Protein AF-A0AAD9QD02-F1 (afdb_monomer_lite)

Secondary structure (DSSP, 8-state):
-PPPHHHHHHHHHHHHHHHHHHHHHHHHHHHHHHHHHHHHTTSPPS---HHHHHHHHHHHHHHHHHHHHHHHHHHHHHHHHHHHHHHHHHHHHHHHHHHHHHHHHHHHHTTT-----S---SSTT--HHHHHHHHHHHHHHTT----GGG-S-----

Radius of gyration: 51.02 Å; chains: 1; bounding box: 89×78×106 Å

Organism: Acropora cervicornis (NCBI:txid6130)

Foldseek 3Di:
DDDDPVNVVVVVVVVVVVVVVVVVVVVVVVVVVVVVVVVVVPP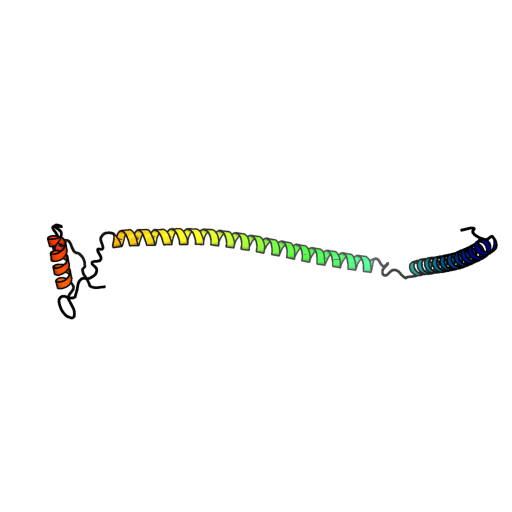PDPDDDPVVVVVVVVVVVVVVVVVVVVVVVVVVVVVVVVVVVVVVVVVVVVVVVVVVVVVVVCCVVCVPPDDDPPDDDPDDPDDFVNQLVVVCVVCVVVVHNDDSVNDPTGDDD

Sequence (157 aa):
MPVTIKALKKENDGLRNQIDALTKKLKNLHARIDGKLTKETSRPSPPSSPVDQAEVSKSIEFLGLECDDLNNFSGKISEEISALKGNLEVIAEKVDELAQAIEEFQAYSCGFNVKILGVTDCVSNESALQTSNLCVAIFNKMGAEVSLTDIDIAHRV

Structure (mmCIF, N/CA/C/O backbone):
data_AF-A0AAD9QD02-F1
#
_entry.id   AF-A0AAD9QD02-F1
#
loop_
_atom_site.group_PDB
_atom_site.id
_atom_site.type_symbol
_atom_site.label_atom_id
_atom_site.label_alt_id
_atom_site.label_comp_id
_atom_site.label_asym_id
_atom_site.label_entity_id
_atom_site.label_seq_id
_atom_site.pdbx_PDB_ins_code
_atom_site.Cartn_x
_atom_site.Cartn_y
_atom_site.Cartn_z
_atom_site.occupancy
_atom_site.B_iso_or_equiv
_atom_site.auth_seq_id
_atom_site.auth_comp_id
_atom_site.auth_asym_id
_atom_site.auth_atom_id
_atom_site.pdbx_PDB_model_num
ATOM 1 N N . MET A 1 1 ? 48.574 -62.647 -46.644 1.00 49.22 1 MET A N 1
ATOM 2 C CA . MET A 1 1 ? 48.085 -62.844 -48.028 1.00 49.22 1 MET A CA 1
ATOM 3 C C . MET A 1 1 ? 49.062 -62.160 -48.980 1.00 49.22 1 MET A C 1
ATOM 5 O O . MET A 1 1 ? 49.365 -61.000 -48.727 1.00 49.22 1 MET A O 1
ATOM 9 N N . PRO A 1 2 ? 49.622 -62.843 -49.994 1.00 53.88 2 PRO A N 1
ATOM 10 C CA . PRO A 1 2 ? 50.627 -62.251 -50.875 1.00 53.88 2 PRO A CA 1
ATOM 11 C C . PRO A 1 2 ? 49.966 -61.326 -51.906 1.00 53.88 2 PRO A C 1
ATOM 13 O O . PRO A 1 2 ? 49.146 -61.766 -52.713 1.00 53.88 2 PRO A O 1
ATOM 16 N N . VAL A 1 3 ? 50.318 -60.039 -51.881 1.00 58.56 3 VAL A N 1
ATOM 17 C CA . VAL A 1 3 ? 49.868 -59.066 -52.884 1.00 58.56 3 VAL A CA 1
ATOM 18 C C . VAL A 1 3 ? 50.563 -59.391 -54.207 1.00 58.56 3 VAL A C 1
ATOM 20 O O . VAL A 1 3 ? 51.788 -59.412 -54.295 1.00 58.56 3 VAL A O 1
ATOM 23 N N . THR A 1 4 ? 49.792 -59.701 -55.246 1.00 74.31 4 THR A N 1
ATOM 24 C CA . THR A 1 4 ? 50.338 -60.068 -56.559 1.00 74.31 4 THR A CA 1
ATOM 25 C C . THR A 1 4 ? 50.782 -58.808 -57.309 1.00 74.31 4 THR A C 1
ATOM 27 O O . THR A 1 4 ? 50.058 -57.817 -57.323 1.00 74.31 4 THR A O 1
ATOM 30 N N . ILE A 1 5 ? 51.921 -58.846 -58.012 1.00 77.31 5 ILE A N 1
ATOM 31 C CA . ILE A 1 5 ? 52.457 -57.715 -58.810 1.00 77.31 5 ILE A CA 1
ATOM 32 C C . ILE A 1 5 ? 51.400 -57.117 -59.764 1.00 77.31 5 ILE A C 1
ATOM 34 O O . ILE A 1 5 ? 51.354 -55.908 -59.985 1.00 77.31 5 ILE A O 1
ATOM 38 N N . LYS A 1 6 ? 50.495 -57.952 -60.292 1.00 80.12 6 LYS A N 1
ATOM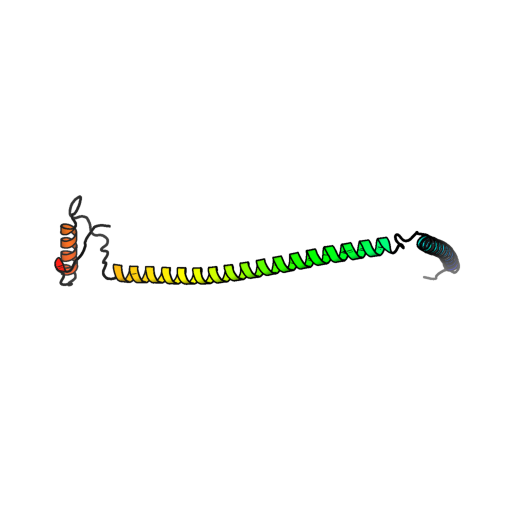 39 C CA . LYS A 1 6 ? 49.366 -57.511 -61.129 1.00 80.12 6 LYS A CA 1
ATOM 40 C C . LYS A 1 6 ? 48.372 -56.607 -60.385 1.00 80.12 6 LYS A C 1
ATOM 42 O O . LYS A 1 6 ? 47.852 -55.677 -60.994 1.00 80.12 6 LYS A O 1
ATOM 47 N N . ALA A 1 7 ? 48.118 -56.861 -59.101 1.00 80.50 7 ALA A N 1
ATOM 48 C CA . ALA A 1 7 ? 47.237 -56.036 -58.276 1.00 80.50 7 ALA A CA 1
ATOM 49 C C . ALA A 1 7 ? 47.862 -54.656 -58.019 1.00 80.50 7 ALA A C 1
ATOM 51 O O . ALA A 1 7 ? 47.215 -53.646 -58.273 1.00 80.50 7 ALA A O 1
ATOM 52 N N . LEU A 1 8 ? 49.151 -54.620 -57.660 1.00 82.00 8 LEU A N 1
ATOM 53 C CA . LEU A 1 8 ? 49.909 -53.375 -57.464 1.00 82.00 8 LEU A CA 1
ATOM 54 C C . LEU A 1 8 ? 49.985 -52.520 -58.734 1.00 82.00 8 LEU A C 1
ATOM 56 O O . LEU A 1 8 ? 49.923 -51.295 -58.665 1.00 82.00 8 LEU A O 1
ATOM 60 N N . LYS A 1 9 ? 50.106 -53.153 -59.907 1.00 85.38 9 LYS A N 1
ATOM 61 C CA . LYS A 1 9 ? 50.122 -52.441 -61.191 1.00 85.38 9 LYS A CA 1
ATOM 62 C C . LYS A 1 9 ? 48.766 -51.798 -61.496 1.00 85.38 9 LYS A C 1
ATOM 64 O O . LYS A 1 9 ? 48.715 -50.627 -61.850 1.00 85.38 9 LYS A O 1
ATOM 69 N N . LYS A 1 10 ? 47.674 -52.537 -61.274 1.00 87.94 10 LYS A N 1
ATOM 70 C CA . LYS A 1 10 ? 46.306 -52.027 -61.447 1.00 87.94 10 LYS A CA 1
ATOM 71 C C . LYS A 1 10 ? 45.997 -50.872 -60.488 1.00 87.94 10 LYS A C 1
ATOM 73 O O . LYS A 1 10 ? 45.346 -49.910 -60.883 1.00 87.94 10 LYS A O 1
ATOM 78 N N . GLU A 1 11 ? 46.463 -50.962 -59.246 1.00 87.06 11 GLU A N 1
ATOM 79 C CA . GLU A 1 11 ? 46.304 -49.901 -58.251 1.00 87.06 11 GLU A CA 1
ATOM 80 C C . GLU A 1 11 ? 47.109 -48.647 -58.617 1.00 87.06 11 GLU A C 1
ATOM 82 O O . GLU A 1 11 ? 46.565 -47.547 -58.575 1.00 87.06 11 GLU A O 1
ATOM 87 N N . ASN A 1 12 ? 48.354 -48.801 -59.081 1.00 89.19 12 ASN A N 1
ATOM 88 C CA . ASN A 1 12 ? 49.163 -47.680 -59.573 1.00 89.19 12 ASN A CA 1
ATOM 89 C C . ASN A 1 12 ? 48.527 -46.972 -60.774 1.00 89.19 12 ASN A C 1
ATOM 91 O O . ASN A 1 12 ? 48.475 -45.744 -60.803 1.00 89.19 12 ASN A O 1
ATOM 95 N N . ASP A 1 13 ? 48.006 -47.729 -61.742 1.00 91.19 13 ASP A N 1
ATOM 96 C CA . ASP A 1 13 ? 47.292 -47.150 -62.884 1.00 91.19 13 ASP A CA 1
ATOM 97 C C . ASP A 1 13 ? 46.026 -46.404 -62.415 1.00 91.19 13 ASP A C 1
ATOM 99 O O . ASP A 1 13 ? 45.710 -45.318 -62.905 1.00 91.19 13 ASP A O 1
ATOM 103 N N . GLY A 1 14 ? 45.333 -46.935 -61.400 1.00 92.25 14 GLY A N 1
ATOM 104 C CA . GLY A 1 14 ? 44.199 -46.275 -60.750 1.00 92.25 14 GLY A CA 1
ATOM 105 C C . GLY A 1 14 ? 44.573 -44.965 -60.049 1.00 92.25 14 GLY A C 1
ATOM 106 O O . GLY A 1 14 ? 43.884 -43.959 -60.224 1.00 92.25 14 GLY A O 1
ATOM 107 N N . LEU A 1 15 ? 45.671 -44.952 -59.291 1.00 93.19 15 LEU A N 1
ATOM 108 C CA . LEU A 1 15 ? 46.185 -43.759 -58.612 1.00 93.19 15 LEU A CA 1
ATOM 109 C C . LEU A 1 15 ? 46.641 -42.695 -59.613 1.00 93.19 15 LEU A C 1
ATOM 111 O O . LEU A 1 15 ? 46.333 -41.517 -59.445 1.00 93.19 15 LEU A O 1
ATOM 115 N N . ARG A 1 16 ? 47.306 -43.104 -60.695 1.00 93.31 16 ARG A N 1
ATOM 116 C CA . ARG A 1 16 ? 47.754 -42.197 -61.755 1.00 93.31 16 ARG A CA 1
ATOM 117 C C . ARG A 1 16 ? 46.578 -41.492 -62.431 1.00 93.31 16 ARG A C 1
ATOM 119 O O . ARG A 1 16 ? 46.593 -40.271 -62.565 1.00 93.31 16 ARG A O 1
ATOM 126 N N . ASN A 1 17 ? 45.511 -42.231 -62.735 1.00 93.12 17 ASN A N 1
ATOM 127 C CA . ASN A 1 17 ? 44.280 -41.652 -63.278 1.00 93.12 17 ASN A CA 1
ATOM 128 C C . ASN A 1 17 ? 43.617 -40.660 -62.305 1.00 93.12 17 ASN A C 1
ATOM 130 O O . ASN A 1 17 ? 43.086 -39.631 -62.730 1.00 93.12 17 ASN A O 1
ATOM 134 N N . GLN A 1 18 ? 43.652 -40.937 -60.997 1.00 92.75 18 GLN A N 1
ATOM 135 C CA . GLN A 1 18 ? 43.129 -40.016 -59.982 1.00 92.75 18 GLN A CA 1
ATOM 136 C C . GLN A 1 18 ? 43.964 -38.735 -59.878 1.00 92.75 18 GLN A C 1
ATOM 138 O O . GLN A 1 18 ? 43.394 -37.646 -59.790 1.00 92.75 18 GLN A O 1
ATOM 143 N N . ILE A 1 19 ? 45.293 -38.846 -59.940 1.00 93.19 19 ILE A N 1
ATOM 144 C CA . ILE A 1 19 ? 46.206 -37.696 -59.948 1.00 93.19 19 ILE A CA 1
ATOM 145 C C . ILE A 1 19 ? 45.957 -36.820 -61.178 1.00 93.19 19 ILE A C 1
ATOM 147 O O . ILE A 1 19 ? 45.843 -35.600 -61.042 1.00 93.19 19 ILE A O 1
ATOM 151 N N . ASP A 1 20 ? 45.792 -37.415 -62.359 1.00 93.50 20 ASP A N 1
ATOM 152 C CA . ASP A 1 20 ? 45.507 -36.664 -63.585 1.00 93.50 20 ASP A CA 1
ATOM 153 C C . ASP A 1 20 ? 44.149 -35.946 -63.504 1.00 93.50 20 ASP A C 1
ATOM 155 O O . ASP A 1 20 ? 44.025 -34.768 -63.865 1.00 93.50 20 ASP A O 1
ATOM 159 N N . ALA A 1 21 ? 43.132 -36.609 -62.946 1.00 93.50 21 ALA A N 1
ATOM 160 C CA . ALA A 1 21 ? 41.816 -36.014 -62.729 1.00 93.50 21 ALA A CA 1
ATOM 161 C C . ALA A 1 21 ? 41.857 -34.843 -61.729 1.00 93.50 21 ALA A C 1
ATOM 163 O O . ALA A 1 21 ? 41.254 -33.793 -61.978 1.00 93.50 21 ALA A O 1
ATOM 164 N N . LEU A 1 22 ? 42.579 -34.993 -60.614 1.00 92.50 22 LEU A N 1
ATOM 165 C CA . LEU A 1 22 ? 42.760 -33.937 -59.614 1.00 92.50 22 LEU A CA 1
ATOM 166 C C . LEU A 1 22 ? 43.560 -32.760 -60.173 1.00 92.50 22 LEU A C 1
ATOM 168 O O . LEU A 1 22 ? 43.161 -31.610 -59.993 1.00 92.50 22 LEU A O 1
ATOM 172 N N . THR A 1 23 ? 44.619 -33.034 -60.933 1.00 93.19 23 THR A N 1
ATOM 173 C CA . THR A 1 23 ? 45.429 -32.009 -61.604 1.00 93.19 23 THR A CA 1
ATOM 174 C C . THR A 1 23 ? 44.578 -31.183 -62.569 1.00 93.19 23 THR A C 1
ATOM 176 O O . THR A 1 23 ? 44.669 -29.954 -62.596 1.00 93.19 23 THR A O 1
ATOM 179 N N . LYS A 1 24 ? 43.678 -31.830 -63.321 1.00 94.31 24 LYS A N 1
ATOM 180 C CA . LYS A 1 24 ? 42.737 -31.135 -64.210 1.00 94.31 24 LYS A CA 1
ATOM 181 C C . LYS A 1 24 ? 41.732 -30.276 -63.434 1.00 94.31 24 LYS A C 1
ATOM 183 O O . LYS A 1 24 ? 41.449 -29.150 -63.845 1.00 94.31 24 LYS A O 1
ATOM 188 N N . LYS A 1 25 ? 41.217 -30.768 -62.301 1.00 92.88 25 LYS A N 1
ATOM 189 C CA . LYS A 1 25 ? 40.319 -29.994 -61.424 1.00 92.88 25 LYS A CA 1
ATOM 190 C C . LYS A 1 25 ? 41.015 -28.776 -60.816 1.00 92.88 25 LYS A C 1
ATOM 192 O O . LYS A 1 25 ? 40.419 -27.703 -60.816 1.00 92.88 25 LYS A O 1
ATOM 197 N N . LEU A 1 26 ? 42.264 -28.914 -60.368 1.00 92.25 26 LEU A N 1
ATOM 198 C CA . LEU A 1 26 ? 43.058 -27.799 -59.844 1.00 92.25 26 LEU A CA 1
ATOM 199 C C . LEU A 1 26 ? 43.308 -26.729 -60.909 1.00 92.25 26 LEU A C 1
ATOM 201 O O . LEU A 1 26 ? 43.077 -25.554 -60.639 1.00 92.25 26 LEU A O 1
ATOM 205 N N . LYS A 1 27 ? 43.676 -27.119 -62.137 1.00 92.69 27 LYS A N 1
ATOM 206 C CA . LYS A 1 27 ? 43.824 -26.170 -63.256 1.00 92.69 27 LYS A CA 1
ATOM 207 C C . LYS A 1 27 ? 42.526 -25.411 -63.553 1.00 92.69 27 LYS A C 1
ATOM 209 O O . LYS A 1 27 ? 42.556 -24.199 -63.733 1.00 92.69 27 LYS A O 1
ATOM 214 N N . ASN A 1 28 ? 41.384 -26.101 -63.548 1.00 90.69 28 ASN A N 1
ATOM 215 C CA . ASN A 1 28 ? 40.079 -25.461 -63.741 1.00 90.69 28 ASN A CA 1
ATOM 216 C C . ASN A 1 28 ? 39.705 -24.514 -62.595 1.00 90.69 28 ASN A C 1
ATOM 218 O O . ASN A 1 28 ? 39.109 -23.466 -62.841 1.00 90.69 28 ASN A O 1
ATOM 222 N N . LEU A 1 29 ? 40.027 -24.873 -61.349 1.00 88.25 29 LEU A N 1
ATOM 223 C CA . LEU A 1 29 ? 39.772 -24.014 -60.195 1.00 88.25 29 LEU A CA 1
ATOM 224 C C . LEU A 1 29 ? 40.639 -22.753 -60.248 1.00 88.25 29 LEU A C 1
ATOM 226 O O . LEU A 1 29 ? 40.116 -21.663 -60.042 1.00 88.25 29 LEU A O 1
ATOM 230 N N . HIS A 1 30 ? 41.918 -22.898 -60.595 1.00 87.31 30 HIS A N 1
ATOM 231 C CA . HIS A 1 30 ? 42.841 -21.779 -60.772 1.00 87.31 30 HIS A CA 1
ATOM 232 C C . HIS A 1 30 ? 42.338 -20.807 -61.849 1.00 87.31 30 HIS A C 1
ATOM 234 O O . HIS A 1 30 ? 42.137 -19.634 -61.560 1.00 87.31 30 HIS A O 1
ATOM 240 N N . ALA A 1 31 ? 41.946 -21.319 -63.023 1.00 86.38 31 ALA A N 1
ATOM 241 C CA . ALA A 1 31 ? 41.346 -20.502 -64.081 1.00 86.38 31 ALA A CA 1
ATOM 242 C C . ALA A 1 31 ? 40.043 -19.799 -63.642 1.00 86.38 31 ALA A C 1
ATOM 244 O O . ALA A 1 31 ? 39.757 -18.681 -64.069 1.00 86.38 31 ALA A O 1
ATOM 245 N N . ARG A 1 32 ? 39.240 -20.433 -62.773 1.00 83.81 32 ARG A N 1
ATOM 246 C CA . ARG A 1 32 ? 38.041 -19.811 -62.188 1.00 83.81 32 ARG A CA 1
ATOM 247 C C . ARG A 1 32 ? 38.379 -18.692 -61.207 1.00 83.81 32 ARG A C 1
ATOM 249 O O . ARG A 1 32 ? 37.643 -17.712 -61.179 1.00 83.81 32 ARG A O 1
ATOM 256 N N . ILE A 1 33 ? 39.434 -18.845 -60.409 1.00 79.69 33 ILE A N 1
ATOM 257 C CA . ILE A 1 33 ? 39.896 -17.831 -59.454 1.00 79.69 33 ILE A CA 1
ATOM 258 C C . ILE A 1 33 ? 40.478 -16.635 -60.211 1.00 79.69 33 ILE A C 1
ATOM 260 O O . ILE A 1 33 ? 40.029 -15.515 -59.982 1.00 79.69 33 ILE A O 1
ATOM 264 N N . ASP A 1 34 ? 41.357 -16.866 -61.187 1.00 76.50 34 ASP A N 1
ATOM 265 C CA . ASP A 1 34 ? 41.928 -15.802 -62.024 1.00 76.50 34 ASP A CA 1
ATOM 266 C C . ASP A 1 34 ? 40.841 -15.064 -62.818 1.00 76.50 34 ASP A C 1
ATOM 268 O O . ASP A 1 34 ? 40.817 -13.833 -62.894 1.00 76.50 34 ASP A O 1
ATOM 272 N N . GLY A 1 35 ? 39.865 -15.809 -63.348 1.00 71.62 35 GLY A N 1
ATOM 273 C CA . GLY A 1 35 ? 38.692 -15.249 -64.019 1.00 71.62 35 GLY A CA 1
ATOM 274 C C . GLY A 1 35 ? 37.750 -14.467 -63.094 1.00 71.62 35 GLY A C 1
ATOM 275 O O . GLY A 1 35 ? 36.950 -13.668 -63.579 1.00 71.62 35 GLY A O 1
ATOM 276 N N . LYS A 1 36 ? 37.807 -14.686 -61.774 1.00 67.00 36 LYS A N 1
ATOM 277 C CA . LYS A 1 36 ? 37.029 -13.931 -60.779 1.00 67.00 36 LYS A CA 1
ATOM 278 C C . LYS A 1 36 ? 37.787 -12.683 -60.319 1.00 67.00 36 LYS A C 1
ATOM 280 O O . LYS A 1 36 ? 37.182 -11.620 -60.254 1.00 67.00 36 LYS A O 1
ATOM 285 N N . LEU A 1 37 ? 39.103 -12.788 -60.120 1.00 57.69 37 LEU A N 1
ATOM 286 C CA . LEU A 1 37 ? 39.985 -11.671 -59.763 1.00 57.69 37 LEU A CA 1
ATOM 287 C C . LEU A 1 37 ? 39.998 -10.590 -60.858 1.00 57.69 37 LEU A C 1
ATOM 289 O O . LEU A 1 37 ? 39.842 -9.406 -60.580 1.00 57.69 37 LEU A O 1
ATOM 293 N N . THR A 1 38 ? 40.060 -11.002 -62.126 1.00 55.66 38 THR A N 1
ATOM 294 C CA . THR A 1 38 ? 39.978 -10.086 -63.282 1.00 55.66 38 THR A CA 1
ATOM 295 C C . THR A 1 38 ? 38.610 -9.407 -63.433 1.00 55.66 38 THR A C 1
ATOM 297 O O . THR A 1 38 ? 38.533 -8.270 -63.904 1.00 55.66 38 THR A O 1
ATOM 300 N N . LYS A 1 39 ? 37.523 -10.058 -62.992 1.00 57.09 39 LYS A N 1
ATOM 301 C CA . LYS A 1 39 ? 36.169 -9.472 -62.952 1.00 57.09 39 LYS A CA 1
ATOM 302 C C . LYS A 1 39 ? 35.964 -8.520 -61.772 1.00 57.09 39 LYS A C 1
ATOM 304 O O . LYS A 1 39 ? 35.204 -7.566 -61.900 1.00 57.09 39 LYS A O 1
ATOM 309 N N . GLU A 1 40 ? 36.642 -8.743 -60.649 1.00 50.91 40 GLU A N 1
ATOM 310 C CA . GLU A 1 40 ? 36.612 -7.825 -59.503 1.00 50.91 40 GLU A CA 1
ATOM 311 C C . GLU A 1 40 ? 37.406 -6.535 -59.770 1.00 50.91 40 GLU A C 1
ATOM 313 O O . GLU A 1 40 ? 36.973 -5.472 -59.342 1.00 50.91 40 GLU A O 1
ATOM 318 N N . THR A 1 41 ? 38.472 -6.577 -60.581 1.00 51.72 41 THR A N 1
ATOM 319 C CA . THR A 1 41 ? 39.192 -5.370 -61.051 1.00 51.72 41 THR A CA 1
ATOM 320 C C . THR A 1 41 ? 38.419 -4.549 -62.099 1.00 51.72 41 TH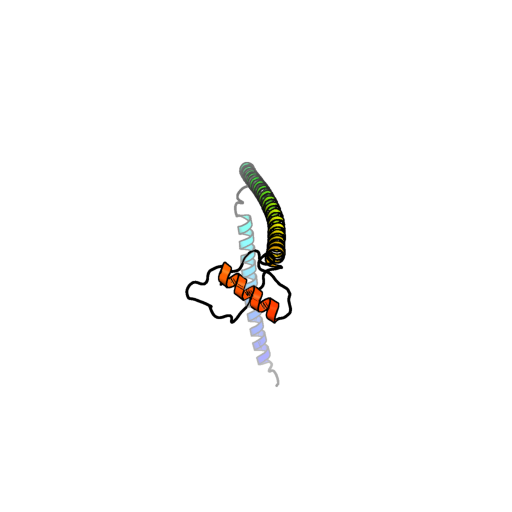R A C 1
ATOM 322 O O . THR A 1 41 ? 38.743 -3.388 -62.328 1.00 51.72 41 THR A O 1
ATOM 325 N N . SER A 1 42 ? 37.391 -5.117 -62.738 1.00 51.53 42 SER A N 1
ATOM 326 C CA . SER A 1 42 ? 36.610 -4.464 -63.808 1.00 51.5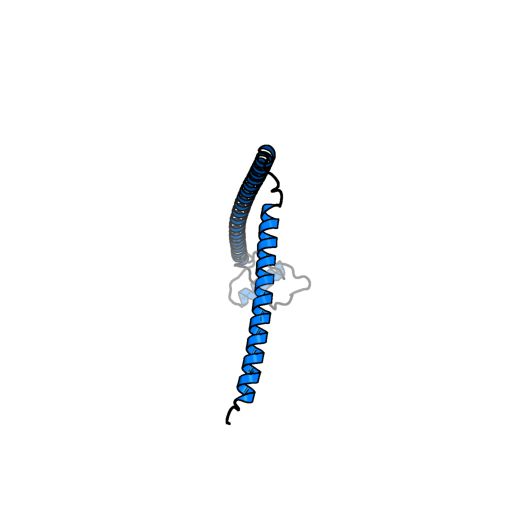3 42 SER A CA 1
ATOM 327 C C . SER A 1 42 ? 35.176 -4.098 -63.406 1.00 51.53 42 SER A C 1
ATOM 329 O O . SER A 1 42 ? 34.391 -3.644 -64.241 1.00 51.53 42 SER A O 1
ATOM 331 N N . ARG A 1 43 ? 34.824 -4.231 -62.121 1.00 42.97 43 ARG A N 1
ATOM 332 C CA . ARG A 1 43 ? 33.598 -3.633 -61.589 1.00 42.97 43 ARG A CA 1
ATOM 333 C C . ARG A 1 43 ? 33.847 -2.126 -61.433 1.00 42.97 43 ARG A C 1
ATOM 335 O O . ARG A 1 43 ? 34.771 -1.771 -60.706 1.00 42.97 43 ARG A O 1
ATOM 342 N N . PRO A 1 44 ? 33.067 -1.233 -62.072 1.00 47.66 44 PRO A N 1
ATOM 343 C CA . PRO A 1 44 ? 33.137 0.176 -61.721 1.00 47.66 44 PRO A CA 1
ATOM 344 C C . PRO A 1 44 ? 32.752 0.282 -60.249 1.00 47.66 44 PRO A C 1
ATOM 346 O O . PRO A 1 44 ? 31.660 -0.133 -59.859 1.00 47.66 44 PRO A O 1
ATOM 349 N N . SER A 1 45 ? 33.673 0.771 -59.431 1.00 57.22 45 SER A N 1
ATOM 350 C CA . SER A 1 45 ? 33.393 1.226 -58.077 1.00 57.22 45 SER A CA 1
ATOM 351 C C . SER A 1 45 ? 32.318 2.316 -58.157 1.00 57.22 45 SER A C 1
ATOM 353 O O . SER A 1 45 ? 32.549 3.301 -58.861 1.00 57.22 45 SER A O 1
ATOM 355 N N . PRO A 1 46 ? 31.175 2.219 -57.456 1.00 51.66 46 PRO A N 1
ATOM 356 C CA . PRO A 1 46 ? 30.359 3.393 -57.197 1.00 51.66 46 PRO A CA 1
ATOM 357 C C . PRO A 1 46 ? 30.540 3.835 -55.733 1.00 51.66 46 PRO A C 1
ATOM 359 O O . PRO A 1 46 ? 30.389 2.990 -54.847 1.00 51.66 46 PRO A O 1
ATOM 362 N N . PRO A 1 47 ? 30.791 5.126 -55.440 1.00 49.75 47 PRO A N 1
ATOM 363 C CA . PRO A 1 47 ? 31.150 6.232 -56.332 1.00 49.75 47 PRO A CA 1
ATOM 364 C C . PRO A 1 47 ? 32.547 6.817 -56.046 1.00 49.75 47 PRO A C 1
ATOM 366 O O . PRO A 1 47 ? 33.039 6.841 -54.920 1.00 49.75 47 PRO A O 1
ATOM 369 N N . SER A 1 48 ? 33.194 7.335 -57.089 1.00 59.84 48 SER A N 1
ATOM 370 C CA . SER A 1 48 ? 34.392 8.179 -56.995 1.00 59.84 48 SER A CA 1
ATOM 371 C C . SER A 1 48 ? 34.089 9.562 -57.571 1.00 59.84 48 SER A C 1
ATOM 373 O O . SER A 1 48 ? 34.716 9.991 -58.536 1.00 59.84 48 SER A O 1
ATOM 375 N N . SER A 1 49 ? 33.103 10.251 -56.988 1.00 59.81 49 SER A N 1
ATOM 376 C CA . SER A 1 49 ? 32.970 11.701 -57.119 1.00 59.81 49 SER A CA 1
ATOM 377 C C . SER A 1 49 ? 33.095 12.348 -55.727 1.00 59.81 49 SER A C 1
ATOM 379 O O . SER A 1 49 ? 32.585 11.792 -54.749 1.00 59.81 49 SER A O 1
ATOM 381 N N . PRO A 1 50 ? 33.769 13.507 -55.596 1.00 61.56 50 PRO A N 1
ATOM 382 C CA . PRO A 1 50 ? 33.845 14.245 -54.330 1.00 61.56 50 PRO A CA 1
ATOM 383 C C . PRO A 1 50 ? 32.467 14.620 -53.761 1.00 61.56 50 PRO A C 1
ATOM 385 O O . PRO A 1 50 ? 32.324 14.801 -52.556 1.00 61.56 50 PRO A O 1
ATOM 388 N N . VAL A 1 51 ? 31.457 14.730 -54.632 1.00 63.41 51 VAL A N 1
ATOM 389 C CA . VAL A 1 51 ? 30.080 15.098 -54.281 1.00 63.41 51 VAL A CA 1
ATOM 390 C C . VAL A 1 51 ? 29.385 13.954 -53.540 1.00 63.41 51 VAL A C 1
ATOM 392 O O . VAL A 1 51 ? 28.794 14.189 -52.490 1.00 63.41 51 VAL A O 1
ATOM 395 N N . ASP A 1 52 ? 29.547 12.713 -54.006 1.00 69.81 52 ASP A N 1
ATOM 396 C CA . ASP A 1 52 ? 28.916 11.545 -53.377 1.00 69.81 52 ASP A CA 1
ATOM 397 C C . ASP A 1 52 ? 29.539 11.223 -52.003 1.00 69.81 52 ASP A C 1
ATOM 399 O O . ASP A 1 52 ? 28.842 10.835 -51.068 1.00 69.81 52 ASP A O 1
ATOM 403 N N . GLN A 1 53 ? 30.854 11.429 -51.830 1.00 72.62 53 GLN A N 1
ATOM 404 C CA . GLN A 1 53 ? 31.506 11.290 -50.516 1.00 72.62 53 GLN A CA 1
ATOM 405 C C . GLN A 1 53 ? 31.059 12.367 -49.520 1.00 72.62 53 GLN A C 1
ATOM 407 O O . GLN A 1 53 ? 30.894 12.079 -48.331 1.00 72.62 53 GLN A O 1
ATOM 412 N N . ALA A 1 54 ? 30.847 13.598 -49.991 1.00 78.62 54 ALA A N 1
ATOM 413 C CA . ALA A 1 54 ? 30.336 14.681 -49.159 1.00 78.62 54 ALA A CA 1
ATOM 414 C C . ALA A 1 54 ? 28.885 14.421 -48.717 1.00 78.62 54 ALA A C 1
ATOM 416 O O . ALA A 1 54 ? 28.550 14.651 -47.556 1.00 78.62 54 ALA A O 1
ATOM 417 N N . GLU A 1 55 ? 28.038 13.889 -49.601 1.00 81.31 55 GLU A N 1
ATOM 418 C CA . GLU A 1 55 ? 26.642 13.551 -49.292 1.00 81.31 55 GLU A CA 1
ATOM 419 C C . GLU A 1 55 ? 26.526 12.396 -48.282 1.00 81.31 55 GLU A C 1
ATOM 421 O O . GLU A 1 55 ? 25.750 12.477 -47.325 1.00 81.31 55 GLU A O 1
ATOM 426 N N . VAL A 1 56 ? 27.361 11.359 -48.425 1.00 83.62 56 VAL A N 1
ATOM 427 C CA . VAL A 1 56 ? 27.458 10.263 -47.444 1.00 83.62 56 VAL A CA 1
ATOM 428 C C . VAL A 1 56 ? 27.945 10.779 -46.090 1.00 83.62 56 VAL A C 1
ATOM 430 O O . VAL A 1 56 ? 27.366 10.431 -45.064 1.00 83.62 56 VAL A O 1
ATOM 433 N N . SER A 1 57 ? 28.957 11.651 -46.069 1.00 83.31 57 SER A N 1
ATOM 434 C CA . SER A 1 57 ? 29.470 12.240 -44.821 1.00 83.31 57 SER A CA 1
ATOM 435 C C . SER A 1 57 ? 28.397 13.060 -44.102 1.00 83.31 57 SER A C 1
ATOM 437 O O . SER A 1 57 ? 28.213 12.917 -42.897 1.00 83.31 57 SER A O 1
ATOM 439 N N . LYS A 1 58 ? 27.625 13.851 -44.855 1.00 88.81 58 LYS A N 1
ATOM 440 C CA . LYS A 1 58 ? 26.518 14.653 -44.322 1.00 88.81 58 LYS A CA 1
ATOM 441 C C . LYS A 1 58 ? 25.373 13.790 -43.784 1.00 88.81 58 LYS A C 1
ATOM 443 O O . LYS A 1 58 ? 24.780 14.123 -42.764 1.00 88.81 58 LYS A O 1
ATOM 448 N N . SER A 1 59 ? 25.085 12.670 -44.446 1.00 87.69 59 SER A N 1
ATOM 449 C CA . SER A 1 59 ? 24.086 11.700 -43.979 1.00 87.69 59 SER A CA 1
ATOM 450 C C . SER A 1 59 ? 24.524 11.014 -42.682 1.00 87.69 59 SER A C 1
ATOM 452 O O . SER A 1 59 ? 23.711 10.826 -41.784 1.00 87.69 59 SER A O 1
ATOM 454 N N . ILE A 1 60 ? 25.812 10.676 -42.555 1.00 90.06 60 ILE A N 1
ATOM 455 C CA . ILE A 1 60 ? 26.377 10.106 -41.324 1.00 90.06 60 ILE A CA 1
ATOM 456 C C . ILE A 1 60 ? 26.326 11.121 -40.178 1.00 90.06 60 ILE A C 1
ATOM 458 O O . ILE A 1 60 ? 25.945 10.755 -39.073 1.00 90.06 60 ILE A O 1
ATOM 462 N N . GLU A 1 61 ? 26.671 12.385 -40.431 1.00 92.12 61 GLU A N 1
ATOM 463 C CA . GLU A 1 61 ? 26.591 13.453 -39.427 1.00 92.12 61 GLU A CA 1
ATOM 464 C C . GLU A 1 61 ? 25.150 13.665 -38.942 1.00 92.12 61 GLU A C 1
ATOM 466 O O . GLU A 1 61 ? 24.910 13.724 -37.739 1.00 92.12 61 GLU A O 1
ATOM 471 N N . PHE A 1 62 ? 24.179 13.691 -39.862 1.00 93.25 62 PHE A N 1
ATOM 472 C CA . PHE A 1 62 ? 22.758 13.781 -39.522 1.00 93.25 62 PHE A CA 1
ATOM 473 C C . PHE A 1 62 ? 22.293 12.608 -38.643 1.00 93.25 62 PHE A C 1
ATOM 475 O O . PHE A 1 62 ? 21.664 12.827 -37.611 1.00 93.25 62 PHE A O 1
ATOM 482 N N . LEU A 1 63 ? 22.651 11.371 -39.006 1.00 91.81 63 LEU A N 1
ATOM 483 C CA . LEU A 1 63 ? 22.332 10.184 -38.202 1.00 91.81 63 LEU A CA 1
ATOM 484 C C . LEU A 1 63 ? 23.057 10.173 -36.849 1.00 91.81 63 LEU A C 1
ATOM 486 O O . LEU A 1 63 ? 22.532 9.632 -35.878 1.00 91.81 63 LEU A O 1
ATOM 490 N N . GLY A 1 64 ? 24.255 10.758 -36.778 1.00 93.25 64 GLY A N 1
ATOM 491 C CA . GLY A 1 64 ? 24.992 10.959 -35.532 1.00 93.25 64 GLY A CA 1
ATOM 492 C C . GLY A 1 64 ? 24.245 11.893 -34.584 1.00 93.25 64 GLY A C 1
ATOM 493 O O . GLY A 1 64 ? 24.027 11.536 -33.431 1.00 93.25 64 GLY A O 1
ATOM 494 N N . LEU A 1 65 ? 23.767 13.031 -35.096 1.00 94.94 65 LEU A N 1
ATOM 495 C CA . LEU A 1 65 ? 22.945 13.973 -34.330 1.00 94.94 65 LEU A CA 1
ATOM 496 C C . LEU A 1 65 ? 21.655 13.320 -33.818 1.00 94.94 65 LEU A C 1
ATOM 498 O O . LEU A 1 65 ? 21.313 13.470 -32.650 1.00 94.94 65 LEU A O 1
ATOM 502 N N . GLU A 1 66 ? 20.972 12.540 -34.657 1.00 94.06 66 GLU A N 1
ATOM 503 C CA . GLU A 1 66 ? 19.750 11.831 -34.257 1.00 94.06 66 GLU A CA 1
ATOM 504 C C . GLU A 1 66 ? 20.030 10.758 -33.184 1.00 94.06 66 GLU A C 1
ATOM 506 O O . GLU A 1 66 ? 19.246 10.590 -32.247 1.00 94.06 66 GLU A O 1
ATOM 511 N N . CYS A 1 67 ? 21.179 10.072 -33.262 1.00 93.56 67 CYS A N 1
ATOM 512 C CA . CYS A 1 67 ? 21.642 9.166 -32.206 1.00 93.56 67 CYS A CA 1
ATOM 513 C C . CYS A 1 67 ? 21.918 9.901 -30.884 1.00 93.56 67 CYS A C 1
ATOM 515 O O . CYS A 1 67 ? 21.549 9.400 -29.819 1.00 93.56 67 CYS A O 1
ATOM 517 N N . ASP A 1 68 ? 22.561 11.067 -30.935 1.00 95.94 68 ASP A N 1
ATOM 518 C CA . ASP A 1 68 ? 22.876 11.868 -29.749 1.00 95.94 68 ASP A CA 1
ATOM 519 C C . ASP A 1 68 ? 21.603 12.403 -29.079 1.00 95.94 68 ASP A C 1
ATOM 521 O O . ASP A 1 68 ? 21.454 12.301 -27.856 1.00 95.94 68 ASP A O 1
ATOM 525 N N . ASP A 1 69 ? 20.647 12.891 -29.872 1.00 96.44 69 ASP A N 1
ATOM 526 C CA . ASP A 1 69 ? 19.337 13.340 -29.396 1.00 96.44 69 ASP A CA 1
ATOM 527 C C . ASP A 1 69 ? 18.561 12.196 -28.733 1.00 96.44 69 ASP A C 1
ATOM 529 O O . ASP A 1 69 ? 18.008 12.364 -27.639 1.00 96.44 69 ASP A O 1
ATOM 533 N N . LEU A 1 70 ? 18.563 11.008 -29.349 1.00 96.25 70 LEU A N 1
ATOM 534 C CA . LEU A 1 70 ? 17.914 9.824 -28.790 1.00 96.25 70 LEU A CA 1
ATOM 535 C C . LEU A 1 70 ? 18.563 9.391 -27.469 1.00 96.25 70 LEU A C 1
ATOM 537 O O . LEU A 1 70 ? 17.855 9.078 -26.510 1.00 96.25 70 LEU A O 1
ATOM 541 N N . ASN A 1 71 ? 19.895 9.407 -27.389 1.00 95.50 71 ASN A N 1
ATOM 542 C CA . ASN A 1 71 ? 20.623 9.087 -26.161 1.00 95.50 71 ASN A CA 1
ATOM 543 C C . ASN A 1 71 ? 20.318 10.090 -25.043 1.00 95.50 71 ASN A C 1
ATOM 545 O O . ASN A 1 71 ? 20.092 9.690 -23.900 1.00 95.50 71 ASN A O 1
ATOM 549 N N . ASN A 1 72 ? 20.255 11.383 -25.364 1.00 96.88 72 ASN A N 1
ATOM 550 C CA . ASN A 1 72 ? 19.887 12.427 -24.410 1.00 96.88 72 ASN A CA 1
ATOM 551 C C . ASN A 1 72 ? 18.454 12.224 -23.893 1.00 96.88 72 ASN A C 1
ATOM 553 O O . ASN A 1 72 ? 18.208 12.247 -22.687 1.00 96.88 72 ASN A O 1
ATOM 557 N N . PHE A 1 73 ? 17.511 11.946 -24.795 1.00 96.75 73 PHE A N 1
ATOM 558 C CA . PHE A 1 73 ? 16.130 11.654 -24.424 1.00 96.75 73 PHE A CA 1
ATOM 559 C C . PHE A 1 73 ? 16.015 10.401 -23.545 1.00 96.75 73 PHE A C 1
ATOM 561 O O . PHE A 1 73 ? 15.335 10.427 -22.519 1.00 96.75 73 PHE A O 1
ATOM 568 N N . SER A 1 74 ? 16.739 9.332 -23.886 1.00 97.12 74 SER A N 1
ATOM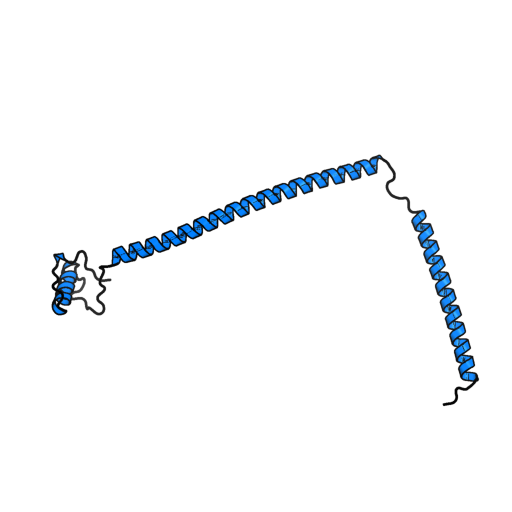 569 C CA . SER A 1 74 ? 16.817 8.123 -23.060 1.00 97.12 74 SER A CA 1
ATOM 570 C C . SER A 1 74 ? 17.392 8.412 -21.671 1.00 97.12 74 SER A C 1
ATOM 572 O O . SER A 1 74 ? 16.911 7.854 -20.685 1.00 97.12 74 SER A O 1
ATOM 574 N N . GLY A 1 75 ? 18.400 9.285 -21.577 1.00 97.75 75 GLY A N 1
ATOM 575 C CA . GLY A 1 75 ? 18.967 9.736 -20.306 1.00 97.75 75 GLY A CA 1
ATOM 576 C C . GLY A 1 75 ? 17.924 10.433 -19.434 1.00 97.75 75 GLY A C 1
ATOM 577 O O . GLY A 1 75 ? 17.720 10.035 -18.289 1.00 97.75 75 GLY A O 1
ATOM 578 N N . LYS A 1 76 ? 17.182 11.390 -20.003 1.00 97.94 76 LYS A N 1
ATOM 579 C CA . LYS A 1 76 ? 16.103 12.108 -19.300 1.00 97.94 76 LYS A CA 1
ATOM 580 C C . LYS A 1 76 ? 14.999 11.176 -18.808 1.00 97.94 76 LYS A C 1
ATOM 582 O O . LYS A 1 76 ? 14.587 11.277 -17.658 1.00 97.94 76 LYS A O 1
ATOM 587 N N . ILE A 1 77 ? 14.561 10.227 -19.639 1.00 97.62 77 ILE A N 1
ATOM 588 C CA . ILE A 1 77 ? 13.579 9.215 -19.219 1.00 97.62 77 ILE A CA 1
ATOM 589 C C . ILE A 1 77 ? 14.121 8.398 -18.043 1.00 97.62 77 ILE A C 1
ATOM 591 O O . ILE A 1 77 ? 13.398 8.139 -17.085 1.00 97.62 77 ILE A O 1
ATOM 595 N N . SER A 1 78 ? 15.390 7.991 -18.094 1.00 98.00 78 SER A N 1
ATOM 596 C CA . SER A 1 78 ? 16.007 7.229 -17.007 1.00 98.00 78 SER A CA 1
ATOM 597 C C . SER A 1 78 ? 16.064 8.028 -15.701 1.00 98.00 78 SER A C 1
ATOM 599 O O . SER A 1 78 ? 15.854 7.459 -14.625 1.00 98.00 78 SER A O 1
ATOM 601 N N . GLU A 1 79 ? 16.332 9.332 -15.775 1.00 97.88 79 GLU A N 1
ATOM 602 C CA . GLU A 1 79 ? 16.303 10.235 -14.620 1.00 97.88 79 GLU A CA 1
ATOM 603 C C . GLU A 1 79 ? 14.888 10.357 -14.041 1.00 97.88 79 GLU A C 1
ATOM 605 O O . GLU A 1 79 ? 14.705 10.170 -12.837 1.00 97.88 79 GLU A O 1
ATOM 610 N N . GLU A 1 80 ? 13.875 10.579 -14.883 1.00 98.06 80 GLU A N 1
ATOM 611 C CA . GLU A 1 80 ? 12.475 10.668 -14.451 1.00 98.06 80 GLU A CA 1
ATOM 612 C C . GLU A 1 80 ? 11.970 9.357 -13.833 1.00 98.06 80 GLU A C 1
ATOM 614 O O . GLU A 1 80 ? 11.318 9.381 -12.788 1.00 98.06 80 GLU A O 1
ATOM 619 N N . ILE A 1 81 ? 12.314 8.203 -14.417 1.00 98.38 81 ILE A N 1
ATOM 620 C CA . ILE A 1 81 ? 11.982 6.884 -13.856 1.00 98.38 81 ILE A CA 1
ATOM 621 C C . ILE A 1 81 ? 12.638 6.701 -12.486 1.00 98.38 81 ILE A C 1
ATOM 623 O O . ILE A 1 81 ? 12.001 6.201 -11.558 1.00 98.38 81 ILE A O 1
ATOM 627 N N . SER A 1 82 ? 13.897 7.114 -12.341 1.00 97.94 82 SER A N 1
ATOM 628 C CA . SER A 1 82 ? 14.617 7.010 -11.069 1.00 97.94 82 SER A CA 1
ATOM 629 C C . SER A 1 82 ? 13.994 7.909 -9.999 1.00 97.94 82 SER A C 1
ATOM 631 O O . SER A 1 82 ? 13.799 7.470 -8.866 1.00 97.94 82 SER A O 1
ATOM 633 N N . ALA A 1 83 ? 13.608 9.133 -10.366 1.00 98.19 83 ALA A N 1
ATOM 634 C CA . ALA A 1 83 ? 12.904 10.052 -9.477 1.00 98.19 83 ALA A CA 1
ATOM 635 C C . ALA A 1 83 ? 11.522 9.513 -9.071 1.00 98.19 83 ALA A C 1
ATOM 637 O O . ALA A 1 83 ? 11.163 9.539 -7.893 1.00 98.19 83 ALA A O 1
ATOM 638 N N . LEU A 1 84 ? 10.759 8.970 -10.025 1.00 98.25 84 LEU A N 1
ATOM 639 C CA . LEU A 1 84 ? 9.456 8.363 -9.759 1.00 98.25 84 LEU A CA 1
ATOM 640 C C . LEU A 1 84 ? 9.578 7.159 -8.821 1.00 98.25 84 LEU A C 1
ATOM 642 O O . LEU A 1 84 ? 8.775 7.021 -7.899 1.00 98.25 84 LEU A O 1
ATOM 646 N N . LYS A 1 85 ? 10.595 6.317 -9.023 1.00 98.25 85 LYS A N 1
ATOM 647 C CA . LYS A 1 85 ? 10.880 5.179 -8.148 1.00 98.25 85 LYS A CA 1
ATOM 648 C C . LYS A 1 85 ? 11.160 5.634 -6.713 1.00 98.25 85 LYS A C 1
ATOM 650 O O . LYS A 1 85 ? 10.544 5.101 -5.797 1.00 98.25 85 LYS A O 1
ATOM 655 N N . GLY A 1 86 ? 12.014 6.642 -6.525 1.00 98.25 86 GLY A N 1
ATOM 656 C CA . GLY A 1 86 ? 12.306 7.182 -5.192 1.00 98.25 86 GLY A CA 1
ATOM 657 C C . GLY A 1 86 ? 11.062 7.754 -4.505 1.00 98.25 86 GLY A C 1
ATOM 658 O O . GLY A 1 86 ? 10.815 7.486 -3.334 1.00 98.25 86 GLY A O 1
ATOM 659 N N . ASN A 1 87 ? 10.215 8.474 -5.246 1.00 98.25 87 ASN A N 1
ATOM 660 C CA . ASN A 1 87 ? 8.947 8.970 -4.706 1.00 98.25 87 ASN A CA 1
ATOM 661 C C . ASN A 1 87 ? 8.004 7.831 -4.291 1.00 98.25 87 ASN A C 1
ATOM 663 O O . ASN A 1 87 ? 7.313 7.951 -3.281 1.00 98.25 87 ASN A O 1
ATOM 667 N N . LEU A 1 88 ? 7.967 6.736 -5.054 1.00 98.44 88 LEU A N 1
ATOM 668 C CA . LEU A 1 88 ? 7.137 5.577 -4.734 1.00 98.44 88 LEU A CA 1
ATOM 669 C C . LEU A 1 88 ? 7.621 4.857 -3.470 1.00 98.44 88 LEU A C 1
ATOM 671 O O . LEU A 1 88 ? 6.789 4.455 -2.663 1.00 98.44 88 LEU A O 1
ATOM 675 N N . GLU A 1 89 ? 8.936 4.738 -3.277 1.00 98.25 89 GLU A N 1
ATOM 676 C CA . GLU A 1 89 ? 9.530 4.184 -2.051 1.00 98.25 89 GLU A CA 1
ATOM 677 C C . GLU A 1 89 ? 9.131 5.018 -0.824 1.00 98.25 89 GLU A C 1
ATOM 679 O O . GLU A 1 89 ? 8.610 4.472 0.144 1.00 98.25 89 GLU A O 1
ATOM 684 N N . VAL A 1 90 ? 9.230 6.350 -0.907 1.00 98.25 90 VAL A N 1
ATOM 685 C CA . VAL A 1 90 ? 8.792 7.253 0.175 1.00 98.25 90 VAL A CA 1
ATOM 686 C C . VAL A 1 90 ? 7.289 7.136 0.454 1.00 98.25 90 VAL A C 1
ATOM 688 O O . VAL A 1 90 ? 6.854 7.221 1.601 1.00 98.25 90 VAL A O 1
ATOM 691 N N . ILE A 1 91 ? 6.463 6.979 -0.584 1.00 98.38 91 ILE A N 1
ATOM 692 C CA . ILE A 1 91 ? 5.018 6.778 -0.403 1.00 98.38 91 ILE A CA 1
ATOM 693 C C . ILE A 1 91 ? 4.748 5.439 0.287 1.00 98.38 91 ILE A C 1
ATOM 695 O O . ILE A 1 91 ? 3.901 5.400 1.174 1.00 98.38 91 ILE A O 1
ATOM 699 N N . ALA A 1 92 ? 5.452 4.372 -0.095 1.00 98.25 92 ALA A N 1
ATOM 700 C CA . ALA A 1 92 ? 5.303 3.061 0.526 1.00 98.25 92 ALA A CA 1
ATOM 701 C C . ALA A 1 92 ? 5.630 3.116 2.026 1.00 98.25 92 ALA A C 1
ATOM 703 O O . ALA A 1 92 ? 4.803 2.701 2.833 1.00 98.25 92 ALA A O 1
ATOM 704 N N . GLU A 1 93 ? 6.751 3.742 2.400 1.00 98.31 93 GLU A N 1
ATOM 705 C CA . GLU A 1 93 ? 7.126 3.938 3.808 1.00 98.31 93 GLU A CA 1
ATOM 706 C C . GLU A 1 93 ? 6.040 4.688 4.592 1.00 98.31 93 GLU A C 1
ATOM 708 O O . GLU A 1 93 ? 5.616 4.248 5.657 1.00 98.31 93 GLU A O 1
ATOM 713 N N . LYS A 1 94 ? 5.507 5.783 4.037 1.00 98.25 94 LYS A N 1
ATOM 714 C CA . LYS A 1 94 ? 4.432 6.550 4.689 1.00 98.25 94 LYS A CA 1
ATOM 715 C C . LYS A 1 94 ? 3.127 5.771 4.831 1.00 98.25 94 LYS A C 1
ATOM 717 O O . LYS A 1 94 ? 2.364 6.027 5.761 1.00 98.25 94 LYS A O 1
ATOM 722 N N . VAL A 1 95 ? 2.826 4.880 3.890 1.00 98.56 95 VAL A N 1
ATOM 723 C CA . VAL A 1 95 ? 1.645 4.013 3.971 1.00 98.56 95 VAL A CA 1
ATOM 724 C C . VAL A 1 95 ? 1.817 2.995 5.094 1.00 98.56 95 VAL A C 1
ATOM 726 O O . VAL A 1 95 ? 0.873 2.801 5.860 1.00 98.56 95 VAL A O 1
ATOM 729 N N . ASP A 1 96 ? 3.006 2.412 5.237 1.00 98.25 96 ASP A N 1
ATOM 730 C CA . ASP A 1 96 ? 3.313 1.474 6.320 1.00 98.25 96 ASP A CA 1
ATOM 731 C C . ASP A 1 96 ? 3.264 2.169 7.692 1.00 98.25 96 ASP A C 1
ATOM 733 O O . ASP A 1 96 ? 2.614 1.674 8.615 1.00 98.25 96 ASP A O 1
ATOM 737 N N . GLU A 1 97 ? 3.853 3.364 7.814 1.00 98.19 97 GLU A N 1
ATOM 738 C CA . GLU A 1 97 ? 3.761 4.191 9.027 1.00 98.19 97 GLU A CA 1
ATOM 739 C C . GLU A 1 97 ? 2.305 4.515 9.389 1.00 98.19 97 GLU A C 1
ATOM 741 O O . GLU A 1 97 ? 1.907 4.439 10.554 1.00 98.19 97 GLU A O 1
ATOM 746 N N . LEU A 1 98 ? 1.481 4.860 8.395 1.00 98.12 98 LEU A N 1
ATOM 747 C CA . LEU A 1 98 ? 0.069 5.155 8.616 1.00 98.12 98 LEU A CA 1
ATOM 748 C C . LEU A 1 98 ? -0.714 3.908 9.039 1.00 98.12 98 LEU A C 1
ATOM 750 O O . LEU A 1 98 ? -1.581 4.007 9.908 1.00 98.12 98 LEU A O 1
ATOM 754 N N . ALA A 1 99 ? -0.424 2.747 8.449 1.00 97.94 99 ALA A N 1
ATOM 755 C CA . ALA A 1 99 ? -1.045 1.486 8.838 1.00 97.94 99 ALA A CA 1
ATOM 756 C C . ALA A 1 99 ? -0.749 1.171 10.310 1.00 97.94 99 ALA A C 1
ATOM 758 O O . ALA A 1 99 ? -1.678 0.920 11.080 1.00 97.94 99 ALA A O 1
ATOM 759 N N . GLN A 1 100 ? 0.513 1.306 10.723 1.00 97.62 100 GLN A N 1
ATOM 760 C CA . GLN A 1 100 ? 0.909 1.131 12.117 1.00 97.62 100 GLN A CA 1
ATOM 761 C C . GLN A 1 100 ? 0.202 2.133 13.042 1.00 97.62 100 GLN A C 1
ATOM 763 O O . GLN A 1 100 ? -0.355 1.745 14.068 1.00 97.62 100 GLN A O 1
ATOM 768 N N . ALA A 1 101 ? 0.153 3.414 12.670 1.00 97.38 101 ALA A N 1
ATOM 769 C CA . ALA A 1 101 ? -0.527 4.433 13.468 1.00 97.38 101 ALA A CA 1
ATOM 770 C C . ALA A 1 101 ? -2.034 4.152 13.628 1.00 97.38 101 ALA A C 1
ATOM 772 O O . ALA A 1 101 ? -2.609 4.416 14.686 1.00 97.38 101 ALA A O 1
ATOM 773 N N . ILE A 1 102 ? -2.689 3.600 12.600 1.00 96.81 102 ILE A N 1
ATOM 774 C CA . ILE A 1 102 ? -4.098 3.186 12.670 1.00 96.81 102 ILE A CA 1
ATOM 775 C C . ILE A 1 102 ? -4.269 2.010 13.633 1.00 96.81 102 ILE A C 1
ATOM 777 O O . ILE A 1 102 ? -5.202 2.024 14.437 1.00 96.81 102 ILE A O 1
ATOM 781 N N . GLU A 1 103 ? -3.392 1.009 13.574 1.00 95.50 103 GLU A N 1
ATOM 782 C CA . GLU A 1 103 ? -3.423 -0.130 14.497 1.00 95.50 103 GLU A CA 1
ATOM 783 C C . GLU A 1 103 ? -3.233 0.324 15.949 1.00 95.50 103 GLU A C 1
ATOM 785 O O . GLU A 1 103 ? -4.014 -0.058 16.823 1.00 95.50 103 GLU A O 1
ATOM 790 N N . GLU A 1 104 ? -2.264 1.205 16.204 1.00 95.00 104 GLU A N 1
ATOM 791 C CA . GLU A 1 104 ? -2.018 1.787 17.527 1.00 95.00 104 GLU A CA 1
ATOM 792 C C . GLU A 1 104 ? -3.221 2.598 18.024 1.00 95.00 104 GLU A C 1
ATOM 794 O O . GLU A 1 104 ? -3.648 2.447 19.173 1.00 95.00 104 GLU A O 1
ATOM 799 N N . PHE A 1 105 ? -3.828 3.411 17.155 1.00 94.69 105 PHE A N 1
ATOM 800 C CA . PHE A 1 105 ? -5.032 4.167 17.489 1.00 94.69 105 PHE A CA 1
ATOM 801 C C . PHE A 1 105 ? -6.213 3.249 17.823 1.00 94.69 105 PHE A C 1
ATOM 803 O O . PHE A 1 105 ? -6.929 3.491 18.796 1.00 94.69 105 PHE A O 1
ATOM 810 N N . GLN A 1 106 ? -6.420 2.177 17.053 1.00 91.75 106 GLN A N 1
ATOM 811 C CA . GLN A 1 106 ? -7.479 1.205 17.325 1.00 91.75 106 GLN A CA 1
ATOM 812 C C . GLN A 1 106 ? -7.233 0.452 18.633 1.00 91.75 106 GLN A C 1
ATOM 814 O O . GLN A 1 106 ? -8.168 0.290 19.420 1.00 91.75 106 GLN A O 1
ATOM 819 N N . ALA A 1 107 ? -5.991 0.038 18.892 1.00 90.19 107 ALA A N 1
ATOM 820 C CA . ALA A 1 107 ? -5.608 -0.625 20.133 1.00 90.19 107 ALA A CA 1
ATOM 821 C C . ALA A 1 107 ? -5.826 0.286 21.348 1.00 90.19 107 ALA A C 1
ATOM 823 O O . ALA A 1 107 ? -6.367 -0.160 22.358 1.00 90.19 107 ALA A O 1
ATOM 824 N N . TYR A 1 108 ? -5.482 1.572 21.236 1.00 90.06 108 TYR A N 1
ATOM 825 C CA . TYR A 1 108 ? -5.754 2.565 22.272 1.00 90.06 108 TYR A CA 1
ATOM 826 C C . TYR A 1 108 ? -7.260 2.788 22.467 1.00 90.06 108 TYR A C 1
ATOM 828 O O . TYR A 1 108 ? -7.765 2.685 23.584 1.00 90.06 108 TYR A O 1
ATOM 836 N N . SER A 1 109 ? -7.999 3.033 21.379 1.00 89.12 109 SER A N 1
ATOM 837 C CA . SER A 1 109 ? -9.436 3.328 21.425 1.00 89.12 109 SER A CA 1
ATOM 838 C C . SER A 1 109 ? -10.269 2.150 21.929 1.00 89.12 109 SER A C 1
ATOM 840 O O . SER A 1 109 ? -11.317 2.368 22.530 1.00 89.12 109 SER A O 1
ATOM 842 N N . CYS A 1 110 ? -9.837 0.914 21.671 1.00 85.81 110 CYS A N 1
ATOM 843 C CA . CYS A 1 110 ? -10.534 -0.298 22.099 1.00 85.81 110 CYS A CA 1
ATOM 844 C C . CYS A 1 110 ? -9.905 -0.960 23.330 1.00 85.81 110 CYS A C 1
ATOM 846 O O . CYS A 1 110 ? -10.376 -2.021 23.735 1.00 85.81 110 CYS A O 1
ATOM 848 N N . GLY A 1 111 ? -8.872 -0.365 23.935 1.00 87.69 111 GLY A N 1
ATOM 849 C CA . GLY A 1 111 ? -8.097 -0.985 25.017 1.00 87.69 111 GLY A CA 1
ATOM 850 C C . GLY A 1 111 ? -8.913 -1.323 26.268 1.00 87.69 111 GLY A C 1
ATOM 851 O O . GLY A 1 111 ? -8.552 -2.232 27.011 1.00 87.69 111 GLY A O 1
ATOM 852 N N . PHE A 1 112 ? -10.042 -0.639 26.468 1.00 87.50 112 PHE A N 1
ATOM 853 C CA . PHE A 1 112 ? -10.968 -0.867 27.582 1.00 87.50 112 PHE A CA 1
ATOM 854 C C . PHE A 1 112 ? -12.291 -1.517 27.150 1.00 87.50 112 PHE A C 1
ATOM 856 O O . PHE A 1 112 ? -13.184 -1.713 27.974 1.00 87.50 112 PHE A O 1
ATOM 863 N N . ASN A 1 113 ? -12.431 -1.886 25.873 1.00 91.12 113 ASN A N 1
ATOM 864 C CA . ASN A 1 113 ? -13.635 -2.545 25.383 1.00 91.12 113 ASN A CA 1
ATOM 865 C C . ASN A 1 113 ? -13.635 -4.017 25.804 1.00 91.12 113 ASN A C 1
ATOM 867 O O . ASN A 1 113 ? -12.721 -4.774 25.479 1.00 91.12 113 ASN A O 1
ATOM 871 N N . VAL A 1 114 ? -14.708 -4.453 26.465 1.00 90.88 114 VAL A N 1
ATOM 872 C CA . VAL A 1 114 ? -14.900 -5.853 26.858 1.00 90.88 114 VAL A CA 1
ATOM 873 C C . VAL A 1 114 ? -16.016 -6.475 26.023 1.00 90.88 114 VAL A C 1
ATOM 875 O O . VAL A 1 114 ? -17.136 -5.971 25.996 1.00 90.88 114 VAL A O 1
ATOM 878 N N . LYS A 1 115 ? -15.728 -7.605 25.363 1.00 92.38 115 LYS A N 1
ATOM 879 C CA . LYS A 1 115 ? -16.744 -8.434 24.698 1.00 92.38 115 LYS A CA 1
ATOM 880 C C . LYS A 1 115 ? -17.137 -9.604 25.590 1.00 92.38 115 LYS A C 1
ATOM 882 O O . LYS A 1 115 ? -16.299 -10.436 25.927 1.00 92.38 115 LYS A O 1
ATOM 887 N N . ILE A 1 116 ? -18.424 -9.691 25.917 1.00 91.62 116 ILE A N 1
ATOM 888 C CA . ILE A 1 116 ? -18.996 -10.806 26.675 1.00 91.62 116 ILE A CA 1
ATOM 889 C C . ILE A 1 116 ? -19.763 -11.700 25.699 1.00 91.62 116 ILE A C 1
ATOM 891 O O . ILE A 1 116 ? -20.712 -11.260 25.054 1.00 91.62 116 ILE A O 1
ATOM 895 N N . LEU A 1 117 ? -19.331 -12.953 25.565 1.00 92.81 117 LEU A N 1
ATOM 896 C CA . LEU A 1 117 ? -19.916 -13.918 24.633 1.00 92.81 117 LEU A CA 1
ATOM 897 C C . LEU A 1 117 ? -20.882 -14.865 25.356 1.00 92.81 117 LEU A C 1
ATOM 899 O O . LEU A 1 117 ? -20.696 -15.172 26.531 1.00 92.81 117 LEU A O 1
ATOM 903 N N . GLY A 1 118 ? -21.898 -15.356 24.640 1.00 90.06 118 GLY A N 1
ATOM 904 C CA . GLY A 1 118 ? -22.834 -16.367 25.156 1.00 90.06 118 GLY A CA 1
ATOM 905 C C . GLY A 1 118 ? -23.910 -15.837 26.110 1.00 90.06 118 GLY A C 1
ATOM 906 O O . GLY A 1 118 ? -24.589 -16.625 26.764 1.00 90.06 118 GLY A O 1
ATOM 907 N N . VAL A 1 119 ? -24.083 -14.516 26.191 1.00 89.06 119 VAL A N 1
ATOM 908 C CA . VAL A 1 119 ? -25.121 -13.885 27.012 1.00 89.06 119 VAL A CA 1
ATOM 909 C C . VAL A 1 119 ? -26.400 -13.767 26.194 1.00 89.06 119 VAL A C 1
ATOM 911 O O . VAL A 1 119 ? -26.441 -13.030 25.213 1.00 89.06 119 VAL A O 1
ATOM 914 N N . THR A 1 120 ? -27.449 -14.470 26.611 1.00 86.44 120 THR A N 1
ATOM 915 C CA . THR A 1 120 ? -28.787 -14.373 26.011 1.00 86.44 120 THR A CA 1
ATOM 916 C C . THR A 1 120 ? -29.402 -12.989 26.219 1.00 86.44 120 THR A C 1
ATOM 918 O O . THR A 1 120 ? -29.091 -12.307 27.200 1.00 86.44 120 THR A O 1
ATOM 921 N N . ASP A 1 121 ? -30.308 -12.593 25.331 1.00 82.69 121 ASP A N 1
ATOM 922 C CA . ASP A 1 121 ? -31.068 -11.353 25.482 1.00 82.69 121 ASP A CA 1
ATOM 923 C C . ASP A 1 121 ? -32.050 -11.453 26.654 1.00 82.69 121 ASP A C 1
ATOM 925 O O . ASP A 1 121 ? -32.746 -12.459 26.815 1.00 82.69 121 ASP A O 1
ATOM 929 N N . CYS A 1 122 ? -32.123 -10.402 27.475 1.00 75.69 122 CYS A N 1
ATOM 930 C CA . CYS A 1 122 ? -33.078 -10.348 28.586 1.00 75.69 122 CYS A CA 1
ATOM 931 C C . CYS A 1 122 ? -34.521 -10.160 28.090 1.00 75.69 122 CYS A C 1
ATOM 933 O O . CYS A 1 122 ? -35.460 -10.674 28.695 1.00 75.69 122 CYS A O 1
ATOM 935 N N . VAL A 1 123 ? -34.694 -9.396 27.006 1.00 83.00 123 VAL A N 1
ATOM 936 C CA . VAL A 1 123 ? -35.974 -9.085 26.354 1.00 83.00 123 VAL A CA 1
ATOM 937 C C . VAL A 1 123 ? -35.754 -8.881 24.854 1.00 83.00 123 VAL A C 1
ATOM 939 O O . VAL A 1 123 ? -34.662 -8.516 24.425 1.00 83.00 123 VAL A O 1
ATOM 942 N N . SER A 1 124 ? -36.801 -9.057 24.047 1.00 78.81 124 SER A N 1
ATOM 943 C CA . SER A 1 124 ? -36.782 -8.656 22.635 1.00 78.81 124 SER A CA 1
ATOM 944 C C . SER A 1 124 ? -36.578 -7.137 22.524 1.00 78.81 124 SER A C 1
ATOM 946 O O . SER A 1 124 ? -37.395 -6.384 23.053 1.00 78.81 124 SER A O 1
ATOM 948 N N . ASN A 1 125 ? -35.512 -6.711 21.834 1.00 82.44 125 ASN A N 1
ATOM 949 C CA . ASN A 1 125 ? -35.013 -5.326 21.762 1.00 82.44 125 ASN A CA 1
ATOM 950 C C . ASN A 1 125 ? -34.570 -4.752 23.117 1.00 82.44 125 ASN A C 1
ATOM 952 O O . ASN A 1 125 ? -35.112 -3.759 23.604 1.00 82.44 125 ASN A O 1
ATOM 956 N N . GLU A 1 126 ? -33.563 -5.380 23.719 1.00 87.12 126 GLU A N 1
ATOM 957 C CA . GLU A 1 126 ? -32.908 -4.872 24.922 1.00 87.12 126 GLU A CA 1
ATOM 958 C C . GLU A 1 126 ? -32.314 -3.469 24.692 1.00 87.12 126 GLU A C 1
ATOM 960 O O . GLU A 1 126 ? -31.582 -3.221 23.733 1.00 87.12 126 GLU A O 1
ATOM 965 N N . SER A 1 127 ? -32.639 -2.530 25.581 1.00 91.06 127 SER A N 1
ATOM 966 C CA . SER A 1 127 ? -32.073 -1.179 25.553 1.00 91.06 127 SER A CA 1
ATOM 967 C C . SER A 1 127 ? -30.619 -1.155 26.040 1.00 91.06 127 SER A C 1
ATOM 969 O O . SER A 1 127 ? -30.170 -2.047 26.768 1.00 91.06 127 SER A O 1
ATOM 971 N N . ALA A 1 128 ? -29.890 -0.082 25.714 1.00 91.44 128 ALA A N 1
ATOM 972 C CA . ALA A 1 128 ? -28.531 0.135 26.216 1.00 91.44 128 ALA A CA 1
ATOM 973 C C . ALA A 1 128 ? -28.475 0.108 27.754 1.00 91.44 128 ALA A C 1
ATOM 975 O O . ALA A 1 128 ? -27.621 -0.557 28.323 1.00 91.44 128 ALA A O 1
ATOM 976 N N . LEU A 1 129 ? -29.443 0.732 28.440 1.00 92.56 129 LEU A N 1
ATOM 977 C CA . LEU A 1 129 ? -29.501 0.738 29.907 1.00 92.56 129 LEU A CA 1
ATOM 978 C C . LEU A 1 129 ? -29.715 -0.667 30.493 1.00 92.56 129 LEU A C 1
ATOM 980 O O . LEU A 1 129 ? -29.108 -1.012 31.506 1.00 92.56 129 LEU A O 1
ATOM 984 N N . GLN A 1 130 ? -30.575 -1.486 29.883 1.00 92.56 130 GLN A N 1
ATOM 985 C CA . GLN A 1 130 ? -30.771 -2.875 30.316 1.00 92.56 130 GLN A CA 1
ATOM 986 C C . GLN A 1 130 ? -29.493 -3.697 30.112 1.00 92.56 130 GLN A C 1
ATOM 988 O O . GLN A 1 130 ? -29.064 -4.388 31.035 1.00 92.56 130 GLN A O 1
ATOM 993 N N . THR A 1 131 ? -28.830 -3.509 28.969 1.00 93.00 131 THR A N 1
ATOM 994 C CA . THR A 1 131 ? -27.541 -4.145 28.668 1.00 93.00 131 THR A CA 1
ATOM 995 C C . THR A 1 131 ? -26.461 -3.720 29.672 1.00 93.00 131 THR A C 1
ATOM 997 O O . THR A 1 131 ? -25.764 -4.574 30.214 1.00 93.00 131 THR A O 1
ATOM 1000 N N . SER A 1 132 ? -26.352 -2.428 30.004 1.00 94.75 132 SER A N 1
ATOM 1001 C CA . SER A 1 132 ? -25.400 -1.934 31.012 1.00 94.75 132 SER A CA 1
ATOM 1002 C C . SER A 1 132 ? -25.659 -2.542 32.389 1.00 94.75 132 SER A C 1
ATOM 1004 O O . SER A 1 132 ? -24.721 -2.968 33.058 1.00 94.75 132 SER A O 1
ATOM 1006 N N . ASN A 1 133 ? -26.925 -2.638 32.808 1.00 94.00 133 ASN A N 1
ATOM 1007 C CA . ASN A 1 133 ? -27.282 -3.278 34.077 1.00 94.00 133 ASN A CA 1
ATOM 1008 C C . ASN A 1 133 ? -26.888 -4.760 34.104 1.00 94.00 133 ASN A C 1
ATOM 1010 O O . ASN A 1 133 ? -26.407 -5.253 35.127 1.00 94.00 133 ASN A O 1
ATOM 1014 N N . LEU A 1 134 ? -27.055 -5.467 32.985 1.00 92.88 134 LEU A N 1
ATOM 1015 C CA . LEU A 1 134 ? -26.622 -6.853 32.855 1.00 92.88 134 LEU A CA 1
ATOM 1016 C C . LEU A 1 134 ? -25.097 -6.976 32.972 1.00 92.88 134 LEU A C 1
ATOM 1018 O O . LEU A 1 134 ? -24.617 -7.818 33.731 1.00 92.88 134 LEU A O 1
ATOM 1022 N N . CYS A 1 135 ? -24.340 -6.107 32.295 1.00 93.62 135 CYS A N 1
ATOM 1023 C CA . CYS A 1 135 ? -22.883 -6.043 32.420 1.00 93.62 135 CYS A CA 1
ATOM 1024 C C . CYS A 1 135 ? -22.452 -5.812 33.877 1.00 93.62 135 C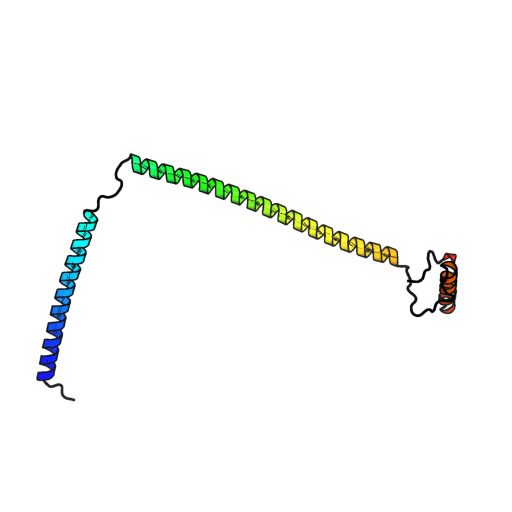YS A C 1
ATOM 1026 O O . CYS A 1 135 ? -21.648 -6.579 34.401 1.00 93.62 135 CYS A O 1
ATOM 1028 N N . VAL A 1 136 ? -23.039 -4.823 34.562 1.00 95.31 136 VAL A N 1
ATOM 1029 C CA . VAL A 1 136 ? -22.786 -4.541 35.989 1.00 95.31 136 VAL A CA 1
ATOM 1030 C C . VAL A 1 136 ? -23.056 -5.772 36.857 1.00 95.31 136 VAL A C 1
ATOM 1032 O O . VAL A 1 136 ? -22.243 -6.121 37.713 1.00 95.31 136 VAL A O 1
ATOM 1035 N N . ALA A 1 137 ? -24.176 -6.465 36.639 1.00 94.69 137 ALA A N 1
ATOM 1036 C CA . ALA A 1 137 ? -24.511 -7.668 37.395 1.00 94.69 137 ALA A CA 1
ATOM 1037 C C . ALA A 1 137 ? -23.508 -8.809 37.154 1.00 94.69 137 ALA A C 1
ATOM 1039 O O . ALA A 1 137 ? -23.165 -9.531 38.092 1.00 94.69 137 ALA A O 1
ATOM 1040 N N . ILE A 1 138 ? -23.027 -8.969 35.917 1.00 93.94 138 ILE A N 1
ATOM 1041 C CA . ILE A 1 138 ? -22.023 -9.974 35.551 1.00 93.94 138 ILE A CA 1
ATOM 1042 C C . ILE A 1 138 ? -20.675 -9.653 36.211 1.00 93.94 138 ILE A C 1
ATOM 1044 O O . ILE A 1 138 ? -20.123 -10.515 36.893 1.00 93.94 138 ILE A O 1
ATOM 1048 N N . PHE A 1 139 ? -20.171 -8.424 36.073 1.00 94.88 139 PHE A N 1
ATOM 1049 C CA . PHE A 1 139 ? -18.883 -8.020 36.648 1.00 94.88 139 PHE A CA 1
ATOM 1050 C C . PHE A 1 139 ? -18.873 -8.110 38.178 1.00 94.88 139 PHE A C 1
ATOM 1052 O O . PHE A 1 139 ? -17.972 -8.737 38.738 1.00 94.88 139 PHE A O 1
ATOM 1059 N N . ASN A 1 140 ? -19.925 -7.628 38.847 1.00 96.00 140 ASN A N 1
ATOM 1060 C CA . ASN A 1 140 ? -20.042 -7.737 40.305 1.00 96.00 140 ASN A CA 1
ATOM 1061 C C . ASN A 1 140 ? -20.113 -9.193 40.782 1.00 96.00 140 ASN A C 1
ATOM 1063 O O . ASN A 1 140 ? -19.506 -9.541 41.792 1.00 96.00 140 ASN A O 1
ATOM 1067 N N . LYS A 1 141 ? -20.791 -10.086 40.043 1.00 95.81 141 LYS A N 1
ATOM 1068 C CA . LYS A 1 141 ? -20.792 -11.526 40.362 1.00 95.81 141 LYS A CA 1
ATOM 1069 C C . LYS A 1 141 ? -19.424 -12.187 40.190 1.00 95.81 141 LYS A C 1
ATOM 1071 O O . LYS A 1 141 ? -19.163 -13.184 40.857 1.00 95.81 141 LYS A O 1
ATOM 1076 N N . MET A 1 142 ? -18.567 -11.651 39.323 1.00 94.19 142 MET A N 1
ATOM 1077 C CA . MET A 1 142 ? -17.174 -12.089 39.175 1.00 94.19 142 MET A CA 1
ATOM 1078 C C . MET A 1 142 ? -16.238 -11.475 40.229 1.00 94.19 142 MET A C 1
ATOM 1080 O O . MET A 1 142 ? -15.057 -11.810 40.253 1.00 94.19 142 MET A O 1
ATOM 1084 N N . GLY A 1 143 ? -16.750 -10.608 41.110 1.00 94.38 143 GLY A N 1
ATOM 1085 C CA . GLY A 1 143 ? -15.978 -9.943 42.161 1.00 94.38 143 GLY A CA 1
ATOM 1086 C C . GLY A 1 143 ? -15.318 -8.631 41.729 1.00 94.38 143 GLY A C 1
ATOM 1087 O O . GLY A 1 143 ? -14.527 -8.085 42.492 1.00 94.38 143 GLY A O 1
ATOM 1088 N N . ALA A 1 144 ? -15.628 -8.119 40.535 1.00 91.94 144 ALA A N 1
ATOM 1089 C CA . ALA A 1 144 ? -15.228 -6.778 40.127 1.00 91.94 144 ALA A CA 1
ATOM 1090 C C . ALA A 1 144 ? -16.296 -5.778 40.587 1.00 91.94 144 ALA A C 1
ATOM 1092 O O . ALA A 1 144 ? -17.425 -5.840 40.109 1.00 91.94 144 ALA A O 1
ATOM 1093 N N . GLU A 1 145 ? -15.947 -4.875 41.505 1.00 94.38 145 GLU A N 1
ATOM 1094 C CA . GLU A 1 145 ? -16.842 -3.801 41.953 1.00 94.38 145 GLU A CA 1
ATOM 1095 C C . GLU A 1 145 ? -17.016 -2.772 40.830 1.00 94.38 145 GLU A C 1
ATOM 1097 O O . GLU A 1 145 ? -16.154 -1.927 40.605 1.00 94.38 145 GLU A O 1
ATOM 1102 N N . VAL A 1 146 ? -18.123 -2.885 40.095 1.00 94.56 146 VAL A N 1
ATOM 1103 C CA . VAL A 1 146 ? -18.447 -2.038 38.939 1.00 94.56 146 VAL A CA 1
ATOM 1104 C C . VAL A 1 146 ? -19.837 -1.444 39.122 1.00 94.56 146 VAL A C 1
ATOM 1106 O O . VAL A 1 146 ? -20.774 -2.117 39.558 1.00 94.56 146 VAL A O 1
ATOM 1109 N N . SER A 1 147 ? -19.989 -0.181 38.752 1.00 96.19 147 SER A N 1
ATOM 1110 C CA . SER A 1 147 ? -21.245 0.559 38.744 1.00 96.19 147 SER A CA 1
ATOM 1111 C C . SER A 1 147 ? -21.596 1.040 37.331 1.00 96.19 147 SER A C 1
ATOM 1113 O O . SER A 1 147 ? -20.803 0.932 36.397 1.00 96.19 147 SER A O 1
ATOM 1115 N N . LEU A 1 148 ? -22.802 1.588 37.146 1.00 95.00 148 LEU A N 1
ATOM 1116 C CA . LEU A 1 148 ? -23.211 2.126 35.842 1.00 95.00 148 LEU A CA 1
ATOM 1117 C C . LEU A 1 148 ? -22.373 3.333 35.399 1.00 95.00 148 LEU A C 1
ATOM 1119 O O . LEU A 1 148 ? -22.297 3.585 34.204 1.00 95.00 148 LEU A O 1
ATOM 1123 N N . THR A 1 149 ? -21.755 4.075 36.324 1.00 95.38 149 THR A N 1
ATOM 1124 C CA . THR A 1 149 ? -20.910 5.230 35.976 1.00 95.38 149 THR A CA 1
ATOM 1125 C C . THR A 1 149 ? -19.551 4.825 35.419 1.00 95.38 149 THR A C 1
ATOM 1127 O O . THR A 1 149 ? -18.887 5.649 34.802 1.00 95.38 149 THR A O 1
ATOM 1130 N N . ASP A 1 150 ? -19.155 3.568 35.617 1.00 94.06 150 ASP A N 1
ATOM 1131 C CA . ASP A 1 150 ? -17.900 3.019 35.099 1.00 94.06 150 ASP A CA 1
ATOM 1132 C C . ASP A 1 150 ? -18.047 2.508 33.654 1.00 94.06 150 ASP A C 1
ATOM 1134 O O . ASP A 1 150 ? -17.063 2.129 33.022 1.00 94.06 150 ASP A O 1
ATOM 1138 N N . ILE A 1 151 ? -19.277 2.483 33.124 1.00 93.94 151 ILE A N 1
ATOM 1139 C CA . ILE A 1 151 ? -19.596 2.017 31.774 1.00 93.94 151 ILE A CA 1
ATOM 1140 C C . ILE A 1 151 ? -20.026 3.213 30.928 1.00 93.94 151 ILE A C 1
ATOM 1142 O O . ILE A 1 151 ? -21.117 3.746 31.112 1.00 93.94 151 ILE A O 1
ATOM 1146 N N . ASP A 1 152 ? -19.196 3.579 29.954 1.00 93.31 152 ASP A N 1
ATOM 1147 C CA . ASP A 1 152 ? -19.517 4.652 29.007 1.00 93.31 152 ASP A CA 1
ATOM 1148 C C . ASP A 1 152 ? -20.616 4.218 28.019 1.00 93.31 152 ASP A C 1
ATOM 1150 O O . ASP A 1 152 ? -21.645 4.875 27.861 1.00 93.31 152 ASP A O 1
ATOM 1154 N N . ILE A 1 153 ? -20.442 3.051 27.386 1.00 91.69 153 ILE A N 1
ATOM 1155 C CA . ILE A 1 153 ? -21.382 2.506 26.400 1.00 91.69 153 ILE A CA 1
ATOM 1156 C C . ILE A 1 153 ? -21.509 0.991 26.588 1.00 91.69 153 ILE A C 1
ATOM 1158 O O . ILE A 1 153 ? -20.512 0.277 26.670 1.00 91.69 153 ILE A O 1
ATOM 1162 N N . ALA A 1 154 ? -22.742 0.481 26.571 1.00 92.88 154 ALA A N 1
ATOM 1163 C CA . ALA A 1 154 ? -23.025 -0.944 26.421 1.00 92.88 154 ALA A CA 1
ATOM 1164 C C . ALA A 1 154 ? -24.086 -1.161 25.341 1.00 92.88 154 ALA A C 1
ATOM 1166 O O . ALA A 1 154 ? -25.111 -0.479 25.305 1.00 92.88 154 ALA A O 1
ATOM 1167 N N . HIS A 1 155 ? -23.837 -2.119 24.457 1.00 90.38 155 HIS A N 1
ATOM 1168 C CA . HIS A 1 155 ? -24.762 -2.509 23.400 1.00 90.38 155 HIS A CA 1
ATOM 1169 C C . HIS A 1 155 ? -24.497 -3.955 22.971 1.00 90.38 155 HIS A C 1
ATOM 1171 O O . HIS A 1 155 ? -23.432 -4.513 23.244 1.00 90.38 155 HIS A O 1
ATOM 1177 N N . ARG A 1 156 ? -25.480 -4.562 22.304 1.00 88.62 156 ARG A N 1
ATOM 1178 C CA . ARG A 1 156 ? -25.349 -5.871 21.654 1.00 88.62 156 ARG A CA 1
ATOM 1179 C C . ARG A 1 156 ? -24.694 -5.697 20.278 1.00 88.62 156 ARG A C 1
ATOM 1181 O O . ARG A 1 156 ? -25.001 -4.726 19.588 1.00 88.62 156 ARG A O 1
ATOM 1188 N N . VAL A 1 157 ? -23.807 -6.625 19.909 1.00 86.25 157 VAL A N 1
ATOM 1189 C CA . VAL A 1 157 ? -23.079 -6.672 18.624 1.00 86.25 157 VAL A CA 1
ATOM 1190 C C . VAL A 1 157 ? -23.375 -7.987 17.927 1.00 86.25 157 VAL A C 1
ATOM 1192 O O . VAL A 1 157 ? -23.382 -9.014 18.643 1.00 86.25 157 VAL A O 1
#

pLDDT: mean 87.09, std 13.42, range [42.97, 98.56]